Protein AF-A0A536YEW1-F1 (afdb_monomer_lite)

Sequence (164 aa):
MDESDVEWYAAMLDYLGREKGPAFMRSLARQKPQFRRGHSLLAKLLIAGEFPLALVHAAEMEEARRAGAPVDWVKTLDPVITSPSQVAVSAKAPHPNAGRLLVDLLLSAEGQALVRDRGRVPARSDVARGPASVPLKLHYVNPRLAREADRHEKEFREIFLRGH

Foldseek 3Di:
DELPCLLVLLLQCVVLDDPRSVVVLLVVLVVQDDYDHDLVVVLVCCLVVVDVDDDHDQQSQVVCVVVVGPDHDDQPDVADEDEDDDADADPPDPCRVVSVVVVCCCLDLNVQVVCQVSVHAGPDPVRDRDDDDDDHRYRYRDPVCVVCSVVSSVVSCVSRVPDD

Secondary structure (DSSP, 8-state):
--TTTHHHHHHHHHHHHHHHHHHHHHHHHTT-PPP-S-HHHHHHHHHTTS-S-----HHHHHHHHHTT-S----S--SSEEE--------TT-SSHHHHHHHHHHHHSHHHHHHHHHTTPPPS-SSS--SS------EEEPPGGGGGGHHHHHHHHHHHHTS--

pLDDT: mean 90.93, std 8.13, range [43.69, 98.19]

Structure (mmCIF, N/CA/C/O backbone):
data_AF-A0A536YEW1-F1
#
_entry.id   AF-A0A536YEW1-F1
#
loop_
_atom_site.group_PDB
_atom_site.id
_atom_site.type_symbol
_atom_site.label_atom_id
_atom_site.label_alt_id
_atom_site.label_comp_id
_atom_site.label_asym_id
_atom_site.label_entity_id
_atom_site.label_seq_id
_atom_site.pdbx_PDB_ins_code
_atom_site.Cartn_x
_atom_site.Cartn_y
_atom_site.Cartn_z
_atom_site.occupancy
_atom_site.B_iso_or_equiv
_atom_site.auth_seq_id
_atom_site.auth_comp_id
_atom_site.auth_asym_id
_atom_site.auth_atom_id
_atom_site.pdbx_PDB_model_num
ATOM 1 N N . MET A 1 1 ? -0.710 -3.692 14.151 1.00 89.69 1 MET A N 1
ATOM 2 C CA . MET A 1 1 ? -0.257 -2.719 13.137 1.00 89.69 1 MET A CA 1
ATOM 3 C C . MET A 1 1 ? 1.245 -2.835 13.001 1.00 89.69 1 MET A C 1
ATOM 5 O O . MET A 1 1 ? 1.890 -3.337 13.920 1.00 89.69 1 MET A O 1
ATOM 9 N N . ASP A 1 2 ? 1.776 -2.423 11.863 1.00 90.94 2 ASP A N 1
ATOM 10 C CA . ASP A 1 2 ? 3.208 -2.335 11.615 1.00 90.94 2 ASP A CA 1
ATOM 11 C C . ASP A 1 2 ? 3.708 -0.918 11.931 1.00 90.94 2 ASP A C 1
ATOM 13 O O . ASP A 1 2 ? 2.998 0.068 11.737 1.00 90.94 2 ASP A O 1
ATOM 17 N N . GLU A 1 3 ? 4.936 -0.793 12.427 1.00 87.44 3 GLU A N 1
ATOM 18 C CA . GLU A 1 3 ? 5.570 0.513 12.665 1.00 87.44 3 GLU A CA 1
ATOM 19 C C . GLU A 1 3 ? 5.837 1.278 11.354 1.00 87.44 3 GLU A C 1
ATOM 21 O O . GLU A 1 3 ? 6.012 2.494 11.370 1.00 87.44 3 GLU A O 1
ATOM 26 N N . SER A 1 4 ? 5.844 0.573 10.220 1.00 87.06 4 SER A N 1
ATOM 27 C CA . SER A 1 4 ? 6.040 1.112 8.872 1.00 87.06 4 SER A CA 1
ATOM 28 C C . SER A 1 4 ? 4.745 1.480 8.133 1.00 87.06 4 SER A C 1
ATOM 30 O O . SER A 1 4 ? 4.810 1.909 6.982 1.00 87.06 4 SER A O 1
ATOM 32 N N . ASP A 1 5 ? 3.574 1.419 8.785 1.00 92.38 5 ASP A N 1
ATOM 33 C CA . ASP A 1 5 ? 2.257 1.771 8.208 1.00 92.38 5 ASP A CA 1
ATOM 34 C C . ASP A 1 5 ? 2.070 3.286 7.909 1.00 92.38 5 ASP A C 1
ATOM 36 O O . ASP A 1 5 ? 0.951 3.784 7.759 1.00 92.38 5 ASP A O 1
ATOM 40 N N . VAL A 1 6 ? 3.166 4.041 7.778 1.00 93.56 6 VAL A N 1
ATOM 41 C CA . VAL A 1 6 ? 3.190 5.490 7.516 1.00 93.56 6 VAL A CA 1
ATOM 42 C C . VAL A 1 6 ? 2.565 5.839 6.161 1.00 93.56 6 VAL A C 1
ATOM 44 O O . VAL A 1 6 ? 1.856 6.839 6.060 1.00 93.56 6 VAL A O 1
ATOM 47 N N . GLU A 1 7 ? 2.769 5.015 5.125 1.00 92.44 7 GLU A N 1
ATOM 48 C CA . GLU A 1 7 ? 2.144 5.227 3.807 1.00 92.44 7 GLU A CA 1
ATOM 49 C C . GLU A 1 7 ? 0.613 5.144 3.904 1.00 92.44 7 GLU A C 1
ATOM 51 O O . GLU A 1 7 ? -0.093 6.022 3.402 1.00 92.44 7 GLU A O 1
ATOM 56 N N . TRP A 1 8 ? 0.097 4.127 4.604 1.00 94.19 8 TRP A N 1
ATOM 57 C CA . TRP A 1 8 ? -1.337 3.970 4.843 1.00 94.19 8 TRP A CA 1
ATOM 58 C C . TRP A 1 8 ? -1.896 5.140 5.658 1.00 94.19 8 TRP A C 1
ATOM 60 O O . TRP A 1 8 ? -2.931 5.703 5.297 1.00 94.19 8 TRP A O 1
ATOM 70 N N . TYR A 1 9 ? -1.184 5.554 6.711 1.00 95.25 9 TYR A N 1
ATOM 71 C CA . TYR A 1 9 ? -1.542 6.720 7.518 1.00 95.25 9 TYR A CA 1
ATOM 72 C C . TYR A 1 9 ? -1.660 7.988 6.661 1.00 95.25 9 TYR A C 1
ATOM 74 O O . TYR A 1 9 ? -2.701 8.648 6.677 1.00 95.25 9 TYR A O 1
ATOM 82 N N . ALA A 1 10 ? -0.631 8.302 5.870 1.00 96.00 10 ALA A N 1
ATOM 83 C CA . ALA A 1 10 ? -0.608 9.488 5.019 1.00 96.00 10 ALA A CA 1
ATOM 84 C C . ALA A 1 10 ? -1.715 9.451 3.953 1.00 96.00 10 ALA A C 1
ATOM 86 O O . ALA A 1 10 ? -2.403 10.448 3.741 1.00 96.00 10 ALA A O 1
ATOM 87 N N . ALA A 1 11 ? -1.940 8.295 3.322 1.00 96.31 11 ALA A N 1
ATOM 88 C CA . ALA A 1 11 ? -2.973 8.134 2.303 1.00 96.31 11 ALA A CA 1
ATOM 89 C C . ALA A 1 11 ? -4.394 8.267 2.873 1.00 96.31 11 ALA A C 1
ATOM 91 O O . ALA A 1 11 ? -5.270 8.847 2.233 1.00 96.31 11 ALA A O 1
ATOM 92 N N . MET A 1 12 ? -4.628 7.787 4.095 1.00 96.06 12 MET A N 1
ATOM 93 C CA . MET A 1 12 ? -5.901 7.987 4.788 1.00 96.06 12 MET A CA 1
ATOM 94 C C . MET A 1 12 ? -6.131 9.454 5.169 1.00 96.06 12 MET A C 1
ATOM 96 O O . MET A 1 12 ? -7.265 9.923 5.092 1.00 96.06 12 MET A O 1
ATOM 100 N N . LEU A 1 13 ? -5.086 10.197 5.557 1.00 96.12 13 LEU A N 1
ATOM 101 C CA . LEU A 1 13 ? -5.193 11.643 5.790 1.00 96.12 13 LEU A CA 1
ATOM 102 C C . LEU A 1 13 ? -5.509 12.413 4.504 1.00 96.12 13 LEU A C 1
ATOM 104 O O . LEU A 1 13 ? -6.355 13.304 4.526 1.00 96.12 13 LEU A O 1
ATOM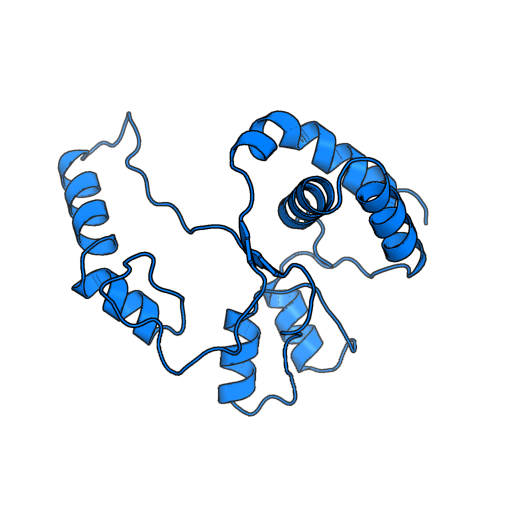 108 N N . ASP A 1 14 ? -4.847 12.059 3.403 1.00 96.25 14 ASP A N 1
ATOM 109 C CA . ASP A 1 14 ? -5.101 12.621 2.073 1.00 96.25 14 ASP A CA 1
ATOM 110 C C . ASP A 1 14 ? -6.558 12.386 1.644 1.00 96.25 14 ASP A C 1
ATOM 112 O O . ASP A 1 14 ? -7.245 13.324 1.245 1.00 96.25 14 ASP A O 1
ATOM 116 N N . TYR A 1 15 ? -7.070 11.165 1.834 1.00 96.62 15 TYR A N 1
ATOM 117 C CA . TYR A 1 15 ? -8.448 10.815 1.493 1.00 96.62 15 TYR A CA 1
ATOM 118 C C . TYR A 1 15 ? -9.503 11.483 2.388 1.00 96.62 15 TYR A C 1
ATOM 120 O O . TYR A 1 15 ? -10.484 12.044 1.899 1.00 96.62 15 TYR A O 1
ATOM 128 N N . LEU A 1 16 ? -9.336 11.407 3.712 1.00 96.06 16 LEU A N 1
ATOM 129 C CA . LEU A 1 16 ? -10.317 11.924 4.674 1.00 96.06 16 LEU A CA 1
ATOM 130 C C . LEU A 1 16 ? -10.255 13.452 4.818 1.00 96.06 16 LEU A C 1
ATOM 132 O O . LEU A 1 16 ? -11.192 14.067 5.334 1.00 96.06 16 LEU A O 1
ATOM 136 N N . GLY A 1 17 ? -9.158 14.067 4.382 1.00 94.88 17 GLY A N 1
ATOM 137 C CA . GLY A 1 17 ? -8.921 15.496 4.484 1.00 94.88 17 GLY A CA 1
ATOM 138 C C . GLY A 1 17 ? -8.543 15.962 5.893 1.00 94.88 17 GLY A C 1
ATOM 139 O O . GLY A 1 17 ? -8.481 15.202 6.864 1.00 94.88 17 GLY A O 1
ATOM 140 N N . ARG A 1 18 ? -8.291 17.272 5.999 1.00 89.12 18 ARG A N 1
ATOM 141 C CA . ARG A 1 18 ? -7.646 17.912 7.161 1.00 89.12 18 ARG A CA 1
ATOM 142 C C . ARG A 1 18 ? -8.425 17.815 8.472 1.00 89.12 18 ARG A C 1
ATOM 144 O O . ARG A 1 18 ? -7.810 17.850 9.531 1.00 89.12 18 ARG A O 1
ATOM 151 N N . GLU A 1 19 ? -9.748 17.700 8.414 1.00 89.25 19 GLU A N 1
ATOM 152 C CA . GLU A 1 19 ? -10.584 17.626 9.618 1.00 89.25 19 GLU A CA 1
ATOM 153 C C . GLU A 1 19 ? -10.832 16.178 10.053 1.00 89.25 19 GLU A C 1
ATOM 155 O O . GLU A 1 19 ? -10.528 15.801 11.187 1.00 89.25 19 GLU A O 1
ATOM 160 N N . LYS A 1 20 ? -11.348 15.336 9.145 1.00 95.62 20 LYS A N 1
ATOM 161 C CA . LYS A 1 20 ? -11.745 13.958 9.476 1.00 95.62 20 LYS A CA 1
ATOM 162 C C . LYS A 1 20 ? -10.548 13.025 9.644 1.00 95.62 20 LYS A C 1
ATOM 164 O O . LYS A 1 20 ? -10.601 12.147 10.501 1.00 95.62 20 LYS A O 1
ATOM 169 N N . GLY A 1 21 ? -9.469 13.222 8.882 1.00 95.62 21 GLY A N 1
ATOM 170 C CA . GLY A 1 21 ? -8.282 12.364 8.921 1.00 95.62 21 GLY A CA 1
ATOM 171 C C . GLY A 1 21 ? -7.628 12.307 10.306 1.00 95.62 21 GLY A C 1
ATOM 172 O O . GLY A 1 21 ? -7.573 11.232 10.908 1.00 95.62 21 GLY A O 1
ATOM 173 N N . PRO A 1 22 ? -7.192 13.445 10.879 1.00 95.25 22 PRO A N 1
ATOM 174 C CA . PRO A 1 22 ? -6.576 13.453 12.205 1.00 95.25 22 PRO A CA 1
ATOM 175 C C . PRO A 1 22 ? -7.520 12.966 13.313 1.00 95.25 22 PRO A C 1
ATOM 177 O O . PRO A 1 22 ? -7.088 12.280 14.240 1.00 95.25 22 PRO A O 1
ATOM 180 N N . ALA A 1 23 ? -8.816 13.287 13.229 1.00 95.88 23 ALA A N 1
ATOM 181 C CA . ALA A 1 23 ? -9.814 12.812 14.187 1.00 95.88 23 ALA A CA 1
ATOM 182 C C . ALA A 1 23 ? -9.976 11.282 14.141 1.00 95.88 23 ALA A C 1
ATOM 184 O O . ALA A 1 23 ? -10.025 10.634 15.193 1.00 95.88 23 ALA A O 1
ATOM 185 N N . PHE A 1 24 ? -10.000 10.701 12.938 1.00 95.94 24 PHE A N 1
ATOM 186 C CA . PHE A 1 24 ? -10.015 9.256 12.730 1.00 95.94 24 PHE A CA 1
ATOM 187 C C . PHE A 1 24 ? -8.765 8.596 13.322 1.00 95.94 24 PHE A C 1
ATOM 189 O O . PHE A 1 24 ? -8.893 7.693 14.146 1.00 95.94 24 PHE A O 1
ATOM 196 N N . MET A 1 25 ? -7.568 9.102 13.006 1.00 96.00 25 MET A N 1
ATOM 197 C CA . MET A 1 25 ? -6.305 8.517 13.479 1.00 96.00 25 MET A CA 1
ATOM 198 C C . MET A 1 25 ? -6.167 8.554 14.999 1.00 96.00 25 MET A C 1
ATOM 200 O O . MET A 1 25 ? -5.822 7.545 15.610 1.00 96.00 25 MET A O 1
ATOM 204 N N . ARG A 1 26 ? -6.533 9.670 15.643 1.00 95.38 26 ARG A N 1
ATOM 205 C CA . ARG A 1 26 ? -6.571 9.740 17.114 1.00 95.38 26 ARG A CA 1
ATOM 206 C C . ARG A 1 26 ? -7.579 8.759 17.709 1.00 95.38 26 ARG A C 1
ATOM 208 O O . ARG A 1 26 ? -7.346 8.224 18.788 1.00 95.38 26 ARG A O 1
ATOM 215 N N . SER A 1 27 ? -8.710 8.539 17.041 1.00 95.94 27 SER A N 1
ATOM 216 C CA . SER A 1 27 ? -9.724 7.579 17.494 1.00 95.94 27 SER A CA 1
ATOM 217 C C . SER A 1 27 ? -9.256 6.137 17.344 1.00 95.94 27 SER A C 1
ATOM 219 O O . SER A 1 27 ? -9.494 5.333 18.241 1.00 95.94 27 SER A O 1
ATOM 221 N N . LEU A 1 28 ? -8.528 5.830 16.271 1.00 95.06 28 LEU A N 1
ATOM 222 C CA . LEU A 1 28 ? -7.874 4.541 16.084 1.00 95.06 28 LEU A CA 1
ATOM 223 C C . LEU A 1 28 ? -6.782 4.308 17.137 1.00 95.06 28 LEU A C 1
ATOM 225 O O . LEU A 1 28 ? -6.762 3.256 17.765 1.00 95.06 28 LEU A O 1
ATOM 229 N N . ALA A 1 29 ? -5.937 5.305 17.407 1.00 95.25 29 ALA A N 1
ATOM 230 C CA . ALA A 1 29 ? -4.886 5.210 18.420 1.00 95.25 29 ALA A CA 1
ATOM 231 C C . ALA A 1 29 ? -5.434 4.948 19.834 1.00 95.25 29 ALA A C 1
ATOM 233 O O . ALA A 1 29 ? -4.850 4.173 20.588 1.00 95.25 29 ALA A O 1
ATOM 234 N N . ARG A 1 30 ? -6.604 5.506 20.186 1.00 96.25 30 ARG A N 1
ATOM 235 C CA . ARG A 1 30 ? -7.274 5.222 21.473 1.00 96.25 30 ARG A CA 1
ATOM 236 C C . ARG A 1 30 ? -7.684 3.757 21.650 1.00 96.25 30 ARG A C 1
ATOM 238 O O . ARG A 1 30 ? -7.883 3.341 22.788 1.00 96.25 30 ARG A O 1
ATOM 245 N N . GLN A 1 31 ? -7.771 2.975 20.572 1.00 94.25 31 GLN A N 1
ATOM 246 C CA . GLN A 1 31 ? -7.986 1.524 20.647 1.00 94.25 31 GLN A CA 1
ATOM 247 C C . GLN A 1 31 ? -6.717 0.753 21.057 1.00 94.25 31 GLN A C 1
ATOM 249 O O . GLN A 1 31 ? -6.777 -0.464 21.195 1.00 94.25 31 GLN A O 1
ATOM 254 N N . LYS A 1 32 ? -5.585 1.447 21.270 1.00 92.50 32 LYS A N 1
ATOM 255 C CA . LYS A 1 32 ? -4.288 0.888 21.687 1.00 92.50 32 LYS A CA 1
ATOM 256 C C . LYS A 1 32 ? -3.841 -0.290 20.805 1.00 92.50 32 LYS A C 1
ATOM 258 O O . LYS A 1 32 ? -3.631 -1.393 21.316 1.00 92.50 32 LYS A O 1
ATOM 263 N N . PRO A 1 33 ? -3.725 -0.092 19.476 1.00 92.62 33 PRO A N 1
ATOM 264 C CA . PRO A 1 33 ? -3.287 -1.157 18.585 1.00 92.62 33 PRO A CA 1
ATOM 265 C C . PRO A 1 33 ? -1.897 -1.655 18.991 1.00 92.62 33 PRO A C 1
ATOM 267 O O . PRO A 1 33 ? -0.999 -0.868 19.283 1.00 92.62 33 PRO A O 1
ATOM 270 N N . GLN A 1 34 ? -1.706 -2.972 18.980 1.00 91.81 34 GLN A N 1
ATOM 271 C CA . GLN A 1 34 ? -0.384 -3.556 19.182 1.00 91.81 34 GLN A CA 1
ATOM 272 C C . GLN A 1 34 ? 0.476 -3.367 17.934 1.00 91.81 34 GLN A C 1
ATOM 274 O O . GLN A 1 34 ? 0.001 -3.558 16.808 1.00 91.81 34 GLN A O 1
ATOM 279 N N . PHE A 1 35 ? 1.753 -3.057 18.146 1.00 92.06 35 PHE A N 1
ATOM 280 C CA . PHE A 1 35 ? 2.738 -2.917 17.083 1.00 92.06 35 PHE A CA 1
ATOM 281 C C . PHE A 1 35 ? 3.638 -4.148 17.002 1.00 92.06 35 PHE A C 1
ATOM 283 O O . PHE A 1 35 ? 4.151 -4.636 18.010 1.00 92.06 35 PHE A O 1
ATOM 290 N N . ARG A 1 36 ? 3.804 -4.680 15.789 1.00 89.44 36 ARG A N 1
ATOM 291 C CA . ARG A 1 36 ? 4.756 -5.750 15.465 1.00 89.44 36 ARG A CA 1
ATOM 292 C C . ARG A 1 36 ? 5.419 -5.400 14.143 1.00 89.44 36 ARG A C 1
ATOM 294 O O . ARG A 1 36 ? 4.747 -4.948 13.225 1.00 89.44 36 ARG A O 1
ATOM 301 N N . ARG A 1 37 ? 6.721 -5.645 14.039 1.00 88.81 37 ARG A N 1
ATOM 302 C CA . ARG A 1 37 ? 7.486 -5.350 12.829 1.00 88.81 37 ARG A CA 1
ATOM 303 C C . ARG A 1 37 ? 7.358 -6.482 11.804 1.00 88.81 37 ARG A C 1
ATOM 305 O O . ARG A 1 37 ? 7.734 -7.617 12.087 1.00 88.81 37 ARG A O 1
ATOM 312 N N . GLY A 1 38 ? 6.885 -6.141 10.613 1.00 89.75 38 GLY A N 1
ATOM 313 C CA . GLY A 1 38 ? 6.684 -6.993 9.444 1.00 89.75 38 GLY A CA 1
ATOM 314 C C . GLY A 1 38 ? 5.218 -7.392 9.221 1.00 89.75 38 GLY A C 1
ATOM 315 O O . GLY A 1 38 ? 4.674 -8.199 9.980 1.00 89.75 38 GLY A O 1
ATOM 316 N N . HIS A 1 39 ? 4.617 -6.958 8.102 1.00 89.56 39 HIS A N 1
ATOM 317 C CA . HIS A 1 39 ? 3.264 -7.375 7.691 1.00 89.56 39 HIS A CA 1
ATOM 318 C C . HIS A 1 39 ? 3.110 -8.890 7.551 1.00 89.56 39 HIS A C 1
ATOM 320 O O . HIS A 1 39 ? 2.098 -9.426 7.988 1.00 89.56 39 HIS A O 1
ATOM 326 N N . SER A 1 40 ? 4.117 -9.600 7.031 1.00 90.69 40 SER A N 1
ATOM 327 C CA . SER A 1 40 ? 4.057 -11.067 6.917 1.00 90.69 40 SER A CA 1
ATOM 328 C C . SER A 1 40 ? 4.093 -11.776 8.274 1.00 90.69 40 SER A C 1
ATOM 330 O O . SER A 1 40 ? 3.522 -12.852 8.433 1.00 90.69 40 SER A O 1
ATOM 332 N N . LEU A 1 41 ? 4.758 -11.196 9.281 1.00 92.69 41 LEU A N 1
ATOM 333 C CA . LEU A 1 41 ? 4.690 -11.728 10.644 1.00 92.69 41 LEU A CA 1
ATOM 334 C C . LEU A 1 41 ? 3.293 -11.489 11.229 1.00 92.69 41 LEU A C 1
ATOM 336 O O . LEU A 1 41 ? 2.692 -12.418 11.762 1.00 92.69 41 LEU A O 1
ATOM 340 N N . LEU A 1 42 ? 2.757 -10.273 11.082 1.00 94.44 42 LEU A N 1
ATOM 341 C CA . LEU A 1 42 ? 1.394 -9.941 11.507 1.00 94.44 42 LEU A CA 1
ATOM 342 C C . LEU A 1 42 ? 0.343 -10.848 10.855 1.00 94.44 42 LEU A C 1
ATOM 344 O O . LEU A 1 42 ? -0.548 -11.326 11.548 1.00 94.44 42 LEU A O 1
ATOM 348 N N . ALA A 1 43 ? 0.466 -11.126 9.556 1.00 94.12 43 ALA A N 1
ATOM 349 C CA . ALA A 1 43 ? -0.424 -12.019 8.822 1.00 94.12 43 ALA A CA 1
ATOM 350 C C . ALA A 1 43 ? -0.406 -13.445 9.390 1.00 94.12 43 ALA A C 1
ATOM 352 O O . ALA A 1 43 ? -1.461 -14.023 9.637 1.00 94.12 43 ALA A O 1
ATOM 353 N N . LYS A 1 44 ? 0.780 -14.001 9.666 1.00 94.00 44 LYS A N 1
ATOM 354 C CA . LYS A 1 44 ? 0.909 -15.337 10.272 1.00 94.00 44 LYS A CA 1
ATOM 355 C C . LYS A 1 44 ? 0.292 -15.406 11.667 1.00 94.00 44 LYS A C 1
ATOM 357 O O . LYS A 1 44 ? -0.396 -16.374 11.970 1.00 94.00 44 LYS A O 1
ATOM 362 N N . LEU A 1 45 ? 0.511 -14.384 12.495 1.00 94.62 45 LEU A N 1
ATOM 363 C CA . LEU A 1 45 ? -0.073 -14.309 13.838 1.00 94.62 45 LEU A CA 1
ATOM 364 C C . LEU A 1 45 ? -1.605 -14.155 13.780 1.00 94.62 45 LEU A C 1
ATOM 366 O O . LEU A 1 45 ? -2.306 -14.817 14.540 1.00 94.62 45 LEU A O 1
ATOM 370 N N . LEU A 1 46 ? -2.132 -13.366 12.834 1.00 95.31 46 LEU A N 1
ATOM 371 C CA . LEU A 1 46 ? -3.574 -13.267 12.565 1.00 95.31 46 LEU A CA 1
ATOM 372 C C . LEU A 1 46 ? -4.168 -14.632 12.200 1.00 95.31 46 LEU A C 1
ATOM 374 O O . LEU A 1 46 ? -5.168 -15.045 12.777 1.00 95.31 46 LEU A O 1
ATOM 378 N N . ILE A 1 47 ? -3.531 -15.345 11.267 1.00 95.25 47 ILE A N 1
ATOM 379 C CA . ILE A 1 47 ? -3.956 -16.682 10.826 1.00 95.25 47 ILE A CA 1
ATOM 380 C C . ILE A 1 47 ? -3.924 -17.686 11.985 1.00 95.25 47 ILE A C 1
ATOM 382 O O . ILE A 1 47 ? -4.803 -18.539 12.079 1.00 95.25 47 ILE A O 1
ATOM 386 N N . ALA A 1 48 ? -2.940 -17.569 12.879 1.00 94.94 48 ALA A N 1
ATOM 387 C CA . ALA A 1 48 ? -2.834 -18.387 14.085 1.00 94.94 48 ALA A CA 1
ATOM 388 C C . ALA A 1 48 ? -3.859 -18.017 15.179 1.00 94.94 48 ALA A C 1
ATOM 390 O O . ALA A 1 48 ? -3.961 -18.730 16.174 1.00 94.94 48 ALA A O 1
ATOM 391 N N . GLY A 1 49 ? -4.626 -16.934 15.004 1.00 94.50 49 GLY A N 1
ATOM 392 C CA . GLY A 1 49 ? -5.657 -16.499 15.947 1.00 94.50 49 GLY A CA 1
ATOM 393 C C . GLY A 1 49 ? -5.147 -15.655 17.117 1.00 94.50 49 GLY A C 1
ATOM 394 O O . GLY A 1 49 ? -5.887 -15.442 18.072 1.00 94.50 49 GLY A O 1
ATOM 395 N N . GLU A 1 50 ? -3.916 -15.141 17.052 1.00 94.56 50 GLU A N 1
ATOM 396 C CA . GLU A 1 50 ? -3.310 -14.328 18.124 1.00 94.56 50 GLU A CA 1
ATOM 397 C C . GLU A 1 50 ? -4.051 -13.005 18.366 1.00 94.56 50 GLU A C 1
ATOM 399 O O . GLU A 1 50 ? -4.031 -12.444 19.461 1.00 94.56 50 GLU A O 1
ATOM 404 N N . PHE A 1 51 ? -4.710 -12.479 17.335 1.00 92.88 51 PHE A N 1
ATOM 405 C CA . PHE A 1 51 ? -5.557 -11.297 17.428 1.00 92.88 51 PHE A CA 1
ATOM 406 C C . PHE A 1 51 ? -6.649 -11.334 16.356 1.00 92.88 51 PHE A C 1
ATOM 408 O O . PHE A 1 51 ? -6.447 -11.920 15.297 1.00 92.88 51 PHE A O 1
ATOM 415 N N . PRO A 1 52 ? -7.801 -10.684 16.591 1.00 92.94 52 PRO A N 1
ATOM 416 C CA . PRO A 1 52 ? -8.953 -10.774 15.693 1.00 92.94 52 PRO A CA 1
ATOM 417 C C . PRO A 1 52 ? -8.856 -9.875 14.451 1.00 92.94 52 PRO A C 1
ATOM 419 O O . PRO A 1 52 ? -9.637 -10.042 13.518 1.00 92.94 52 PRO A O 1
ATOM 422 N N . LEU A 1 53 ? -7.953 -8.885 14.436 1.00 93.75 53 LEU A N 1
ATOM 423 C CA . LEU A 1 53 ? -7.837 -7.916 13.345 1.00 93.75 53 LEU A CA 1
ATOM 424 C C . LEU A 1 53 ? -6.405 -7.389 13.214 1.00 93.75 53 LEU A C 1
ATOM 426 O O . LEU A 1 53 ? -5.774 -7.030 14.208 1.00 93.75 53 LEU A O 1
ATOM 430 N N . ALA A 1 54 ? -5.923 -7.261 11.976 1.00 93.94 54 ALA A N 1
ATOM 431 C CA . ALA A 1 54 ? -4.688 -6.551 11.668 1.00 93.94 54 ALA A CA 1
ATOM 432 C C . ALA A 1 54 ? -4.746 -5.830 10.321 1.00 93.94 54 ALA A C 1
ATOM 434 O O . ALA A 1 54 ? -5.461 -6.230 9.404 1.00 93.94 54 ALA A O 1
ATOM 435 N N . LEU A 1 55 ? -3.945 -4.771 10.217 1.00 93.19 55 LEU A N 1
ATOM 436 C CA . LEU A 1 55 ? -3.637 -4.116 8.955 1.00 93.19 55 LEU A CA 1
ATOM 437 C C . LEU A 1 55 ? -2.524 -4.918 8.264 1.00 93.19 55 LEU A C 1
ATOM 439 O O . LEU A 1 55 ? -1.403 -4.971 8.765 1.00 93.19 55 LEU A O 1
ATOM 443 N N . VAL A 1 56 ? -2.867 -5.599 7.170 1.00 92.31 56 VAL A N 1
ATOM 444 C CA . VAL A 1 56 ? -1.983 -6.479 6.382 1.00 92.31 56 VAL A CA 1
ATOM 445 C C . VAL A 1 56 ? -2.347 -6.401 4.895 1.00 92.31 56 VAL A C 1
ATOM 447 O O . VAL A 1 56 ? -3.349 -5.791 4.516 1.00 92.31 56 VAL A O 1
ATOM 450 N N . HIS A 1 57 ? -1.554 -7.029 4.027 1.00 88.12 57 HIS A N 1
ATOM 451 C CA . HIS A 1 57 ? -1.834 -7.056 2.594 1.00 88.12 57 HIS A CA 1
ATOM 452 C C . HIS A 1 57 ? -2.950 -8.047 2.234 1.00 88.12 57 HIS A C 1
ATOM 454 O O . HIS A 1 57 ? -2.879 -9.232 2.554 1.00 88.12 57 HIS A O 1
ATOM 460 N N . ALA A 1 58 ? -3.937 -7.585 1.461 1.00 87.50 58 ALA A N 1
ATOM 461 C CA . ALA A 1 58 ? -5.075 -8.406 1.035 1.00 87.50 58 ALA A CA 1
ATOM 462 C C . ALA A 1 58 ? -4.670 -9.663 0.241 1.00 87.50 58 ALA A C 1
ATOM 464 O O . ALA A 1 58 ? -5.311 -10.698 0.375 1.00 87.50 58 ALA A O 1
ATOM 465 N N . ALA A 1 59 ? -3.594 -9.601 -0.555 1.00 85.12 59 ALA A N 1
ATOM 466 C CA . ALA A 1 59 ? -3.125 -10.748 -1.339 1.00 85.12 59 ALA A CA 1
ATOM 467 C C . ALA A 1 59 ? -2.698 -11.936 -0.457 1.00 85.12 59 ALA A C 1
ATOM 469 O O . ALA A 1 59 ? -3.010 -13.075 -0.784 1.00 85.12 59 ALA A O 1
ATOM 470 N N . GLU A 1 60 ? -2.037 -11.666 0.673 1.00 87.56 60 GLU A N 1
ATOM 471 C CA . GLU A 1 60 ? -1.610 -12.704 1.621 1.00 87.56 60 GLU A CA 1
ATOM 472 C C . GLU A 1 60 ? -2.822 -13.333 2.326 1.00 87.56 60 GLU A C 1
ATOM 474 O O . GLU A 1 60 ? -2.868 -14.543 2.528 1.00 87.56 60 GLU A O 1
ATOM 479 N N . MET A 1 61 ? -3.856 -12.536 2.622 1.00 91.06 61 MET A N 1
ATOM 480 C CA . MET A 1 61 ? -5.116 -13.041 3.186 1.00 91.06 61 MET A CA 1
ATOM 481 C C . MET A 1 61 ? -5.923 -13.864 2.180 1.00 91.06 61 MET A C 1
ATOM 483 O O . MET A 1 61 ? -6.506 -14.883 2.541 1.00 91.06 61 MET A O 1
ATOM 487 N N . GLU A 1 62 ? -5.947 -13.456 0.911 1.00 87.44 62 GLU A N 1
ATOM 488 C CA . GLU A 1 62 ? -6.564 -14.234 -0.165 1.00 87.44 62 GLU A CA 1
ATOM 489 C C . GLU A 1 62 ? -5.866 -15.584 -0.366 1.00 87.44 62 GLU A C 1
ATOM 491 O O . GLU A 1 62 ? -6.540 -16.605 -0.506 1.00 87.44 62 GLU A O 1
ATOM 496 N N . GLU A 1 63 ? -4.532 -15.612 -0.343 1.00 87.62 63 GLU A N 1
ATOM 497 C CA . GLU A 1 63 ? -3.751 -16.850 -0.413 1.00 87.62 63 GLU A CA 1
ATOM 498 C C . GLU A 1 63 ? -4.028 -17.760 0.791 1.00 87.62 63 GLU A C 1
ATOM 500 O O . GLU A 1 63 ? -4.366 -18.931 0.609 1.00 87.62 63 GLU A O 1
ATOM 505 N N . ALA A 1 64 ? -3.986 -17.215 2.010 1.00 91.94 64 ALA A N 1
ATOM 506 C CA . ALA A 1 64 ? -4.285 -17.962 3.229 1.00 91.94 64 ALA A CA 1
ATOM 507 C C . ALA A 1 64 ? -5.706 -18.550 3.215 1.00 91.94 64 ALA A C 1
ATOM 509 O O . ALA A 1 64 ? -5.893 -19.730 3.515 1.00 91.94 64 ALA A O 1
ATOM 510 N N . ARG A 1 65 ? -6.708 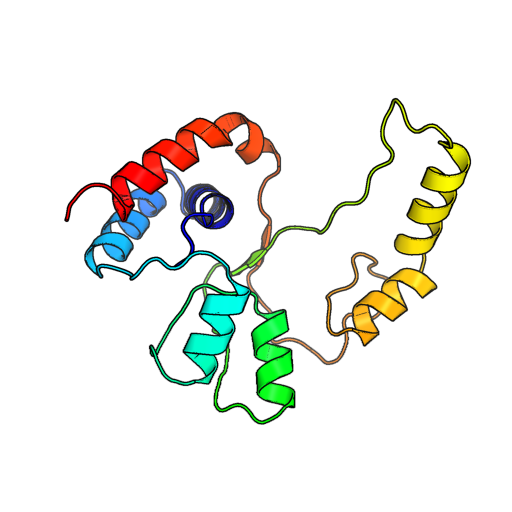-17.765 2.796 1.00 90.75 65 ARG A N 1
ATOM 511 C CA . ARG A 1 65 ? -8.094 -18.234 2.667 1.00 90.75 65 ARG A CA 1
ATOM 512 C C . ARG A 1 65 ? -8.223 -19.353 1.633 1.00 90.75 65 ARG A C 1
ATOM 514 O O . ARG A 1 65 ? -8.916 -20.334 1.885 1.00 90.75 65 ARG A O 1
ATOM 521 N N . ARG A 1 66 ? -7.544 -19.247 0.482 1.00 88.19 66 ARG A N 1
ATOM 522 C CA . ARG A 1 66 ? -7.504 -20.324 -0.531 1.00 88.19 66 ARG A CA 1
ATOM 523 C C . ARG A 1 66 ? -6.851 -21.598 0.005 1.00 88.19 66 ARG A C 1
ATOM 525 O O . ARG A 1 66 ? -7.257 -22.684 -0.392 1.00 88.19 66 ARG A O 1
ATOM 532 N N . ALA A 1 67 ? -5.887 -21.465 0.913 1.00 92.38 67 ALA A N 1
ATOM 533 C CA . ALA A 1 67 ? -5.270 -22.582 1.624 1.00 92.38 67 ALA A CA 1
ATOM 534 C C . ALA A 1 67 ? -6.133 -23.141 2.779 1.00 92.38 67 ALA A C 1
ATOM 536 O O . ALA A 1 67 ? -5.710 -24.075 3.454 1.00 92.38 67 ALA A O 1
ATOM 537 N N . GLY A 1 68 ? -7.337 -22.601 3.008 1.00 94.31 68 GLY A N 1
ATOM 538 C CA . GLY A 1 68 ? -8.277 -23.077 4.027 1.00 94.31 68 GLY A CA 1
ATOM 539 C C . GLY A 1 68 ? -8.105 -22.443 5.409 1.00 94.31 68 GLY A C 1
ATOM 540 O O . GLY A 1 68 ? -8.747 -22.890 6.358 1.00 94.31 68 GLY A O 1
ATOM 541 N N . ALA A 1 69 ? -7.270 -21.407 5.547 1.00 95.56 69 ALA A N 1
ATOM 542 C CA . ALA A 1 69 ? -7.159 -20.678 6.805 1.00 95.56 69 ALA A CA 1
ATOM 543 C C . ALA A 1 69 ? -8.480 -19.948 7.138 1.00 95.56 69 ALA A C 1
ATOM 545 O O . ALA A 1 69 ? -9.113 -19.395 6.232 1.00 95.56 69 ALA A O 1
ATOM 546 N N . PRO A 1 70 ? -8.886 -19.886 8.421 1.00 94.62 70 PRO A N 1
ATOM 547 C CA . PRO A 1 70 ? -10.141 -19.270 8.857 1.00 94.62 70 PRO A CA 1
ATOM 548 C C . PRO A 1 70 ? -10.030 -17.736 8.933 1.00 94.62 70 PRO A C 1
ATOM 550 O O . PRO A 1 70 ? -10.317 -17.125 9.959 1.00 94.62 70 PRO A O 1
ATOM 553 N N . VAL A 1 71 ? -9.583 -17.106 7.847 1.00 94.38 71 VAL A N 1
ATOM 554 C CA . VAL A 1 71 ? -9.382 -15.657 7.739 1.00 94.38 71 VAL A CA 1
ATOM 555 C C . VAL A 1 71 ? -10.126 -15.086 6.534 1.00 94.38 71 VAL A C 1
ATOM 557 O O . VAL A 1 71 ? -10.341 -15.759 5.524 1.00 94.38 71 VAL A O 1
ATOM 560 N N . ASP A 1 72 ? -10.489 -13.810 6.626 1.00 90.94 72 ASP A N 1
ATOM 561 C CA . ASP A 1 72 ? -10.963 -13.011 5.498 1.00 90.94 72 ASP A CA 1
ATOM 562 C C . ASP A 1 72 ? -10.431 -11.578 5.629 1.00 90.94 72 ASP A C 1
ATOM 564 O O . ASP A 1 72 ? -9.840 -11.210 6.646 1.00 90.94 72 ASP A O 1
ATOM 568 N N . TRP A 1 73 ? -10.636 -10.756 4.605 1.00 88.25 73 TRP A N 1
ATOM 569 C CA . TRP A 1 73 ? -10.262 -9.345 4.630 1.00 88.25 73 TRP A CA 1
ATOM 570 C C . TRP A 1 73 ? -11.456 -8.436 4.335 1.00 88.25 73 TRP A C 1
ATOM 572 O O . TRP A 1 73 ? -12.398 -8.790 3.622 1.00 88.25 73 TRP A O 1
ATOM 582 N N . VAL A 1 74 ? -11.414 -7.230 4.903 1.00 89.00 74 VAL A N 1
ATOM 583 C CA . VAL A 1 74 ? -12.517 -6.264 4.853 1.00 89.00 74 VAL A CA 1
ATOM 584 C C . VAL A 1 74 ? -12.574 -5.583 3.482 1.00 89.00 74 VAL A C 1
ATOM 586 O O . VAL A 1 74 ? -11.784 -4.693 3.181 1.00 89.00 74 VAL A O 1
ATOM 589 N N . LYS A 1 75 ? -13.548 -5.983 2.658 1.00 85.62 75 LYS A N 1
ATOM 590 C CA . LYS A 1 75 ? -13.786 -5.449 1.298 1.00 85.62 75 LYS A CA 1
ATOM 591 C C . LYS A 1 75 ? -14.672 -4.200 1.266 1.00 85.62 75 LYS A C 1
ATOM 593 O O . LYS A 1 75 ? -14.797 -3.560 0.229 1.00 85.62 75 LYS A O 1
ATOM 598 N N . THR A 1 76 ? -15.310 -3.879 2.388 1.00 86.62 76 THR A N 1
ATOM 599 C CA . THR A 1 76 ? -16.297 -2.796 2.525 1.00 86.62 76 THR A CA 1
ATOM 600 C C . THR A 1 76 ? -15.713 -1.507 3.096 1.00 86.62 76 THR A C 1
ATOM 602 O O . THR A 1 76 ? -16.448 -0.541 3.285 1.00 86.62 76 THR A O 1
ATOM 605 N N . LEU A 1 77 ? -14.410 -1.480 3.396 1.00 85.00 77 LEU A N 1
ATOM 606 C CA . LEU A 1 77 ? -13.759 -0.289 3.927 1.00 85.00 77 LEU A CA 1
ATOM 607 C C . LEU A 1 77 ? -13.760 0.827 2.873 1.00 85.00 77 LEU A C 1
ATOM 609 O O . LEU A 1 77 ? -13.384 0.612 1.722 1.00 85.00 77 LEU A O 1
ATOM 613 N N . ASP A 1 78 ? -14.167 2.023 3.288 1.00 87.69 78 ASP A N 1
ATOM 614 C CA . ASP A 1 78 ? -14.197 3.221 2.457 1.00 87.69 78 ASP A CA 1
ATOM 615 C C . ASP A 1 78 ? -13.165 4.239 2.988 1.00 87.69 78 ASP A C 1
ATOM 617 O O . ASP A 1 78 ? -13.465 4.947 3.957 1.00 87.69 78 ASP A O 1
ATOM 621 N N . PRO A 1 79 ? -11.947 4.303 2.416 1.00 92.62 79 PRO A N 1
ATOM 622 C CA . PRO A 1 79 ? -11.459 3.600 1.228 1.00 92.62 79 PRO A CA 1
ATOM 623 C C . PRO A 1 79 ? -10.607 2.364 1.573 1.00 92.62 79 PRO A C 1
ATOM 625 O O . PRO A 1 79 ? -10.088 2.215 2.681 1.00 92.62 79 PRO A O 1
ATOM 628 N N . VAL A 1 80 ? -10.349 1.528 0.568 1.00 91.94 80 VAL A N 1
ATOM 629 C CA . VAL A 1 80 ? -9.216 0.596 0.573 1.00 91.94 80 VAL A CA 1
ATOM 630 C C . VAL A 1 80 ? -8.006 1.316 -0.023 1.00 91.94 80 VAL A C 1
ATOM 632 O O . VAL A 1 80 ? -7.995 1.649 -1.210 1.00 91.94 80 VAL A O 1
ATOM 635 N N . ILE A 1 81 ? -6.983 1.562 0.799 1.00 93.19 81 ILE A N 1
ATOM 636 C CA . ILE A 1 81 ? -5.724 2.160 0.339 1.00 93.19 81 ILE A CA 1
ATOM 637 C C . ILE A 1 81 ? -4.954 1.152 -0.514 1.00 93.19 81 ILE A C 1
ATOM 639 O O . ILE A 1 81 ? -4.789 -0.009 -0.135 1.00 93.19 81 ILE A O 1
ATOM 643 N N . THR A 1 82 ? -4.455 1.600 -1.662 1.00 90.50 82 THR A N 1
ATOM 644 C CA . THR A 1 82 ? -3.614 0.788 -2.542 1.00 90.50 82 THR A CA 1
ATOM 645 C C . THR A 1 82 ? -2.505 1.627 -3.168 1.00 90.50 82 THR A C 1
ATOM 647 O O . THR A 1 82 ? -2.673 2.821 -3.404 1.00 90.50 82 THR A O 1
ATOM 650 N N . SER A 1 83 ? -1.362 1.015 -3.455 1.00 88.69 83 SER A N 1
ATOM 651 C CA . SER A 1 83 ? -0.251 1.650 -4.162 1.00 88.69 83 SER A CA 1
ATOM 652 C C . SER A 1 83 ? 0.141 0.806 -5.379 1.00 88.69 83 SER A C 1
ATOM 654 O O . SER A 1 83 ? 0.110 -0.429 -5.324 1.00 88.69 83 SER A O 1
ATOM 656 N N . PRO A 1 84 ? 0.470 1.440 -6.520 1.00 85.50 84 PRO A N 1
ATOM 657 C CA . PRO A 1 84 ? 0.960 0.706 -7.672 1.00 85.50 84 PRO A CA 1
ATOM 658 C C . PRO A 1 84 ? 2.370 0.186 -7.377 1.00 85.50 84 PRO A C 1
ATOM 660 O O . PRO A 1 84 ? 3.221 0.923 -6.879 1.00 85.50 84 PRO A O 1
ATOM 663 N N . SER A 1 85 ? 2.643 -1.069 -7.734 1.00 86.75 85 SER A N 1
ATOM 664 C CA . SER A 1 85 ? 4.021 -1.559 -7.794 1.00 86.75 85 SER A CA 1
ATOM 665 C C . SER A 1 85 ? 4.760 -0.862 -8.936 1.00 86.75 85 SER A C 1
ATOM 667 O O . SER A 1 85 ? 4.210 -0.687 -10.023 1.00 86.75 85 SER A O 1
ATOM 669 N N . GLN A 1 86 ? 6.001 -0.454 -8.684 1.00 90.25 86 GLN A N 1
ATOM 670 C CA . GLN A 1 86 ? 6.807 0.327 -9.621 1.00 90.25 86 GLN A CA 1
ATOM 671 C C . GLN A 1 86 ? 8.083 -0.433 -9.977 1.00 90.25 86 GLN A C 1
ATOM 673 O O . GLN A 1 86 ? 8.648 -1.142 -9.146 1.00 90.25 86 GLN A O 1
ATOM 678 N N . VAL A 1 87 ? 8.549 -0.255 -11.210 1.00 94.62 87 VAL A N 1
ATOM 679 C CA . VAL A 1 87 ? 9.845 -0.746 -11.680 1.00 94.62 87 VAL A CA 1
ATOM 680 C C . VAL A 1 87 ? 10.581 0.402 -12.366 1.00 94.62 87 VAL A C 1
ATOM 682 O O . VAL A 1 87 ? 9.972 1.188 -13.090 1.00 94.62 87 VAL A O 1
ATOM 685 N N . ALA A 1 88 ? 11.883 0.525 -12.118 1.00 95.44 88 ALA A N 1
ATOM 686 C CA . ALA A 1 88 ? 12.713 1.580 -12.687 1.00 95.44 88 ALA A CA 1
ATOM 687 C C . ALA A 1 88 ? 14.130 1.072 -12.980 1.00 95.44 88 ALA A C 1
ATOM 689 O O . ALA A 1 88 ? 14.632 0.167 -12.313 1.00 95.44 88 ALA A O 1
ATOM 690 N N . VAL A 1 89 ? 14.792 1.694 -13.958 1.00 97.56 89 VAL A N 1
ATOM 691 C CA . VAL A 1 89 ? 16.210 1.455 -14.260 1.00 97.56 89 VAL A CA 1
ATOM 692 C C . VAL A 1 89 ? 17.044 2.542 -13.589 1.00 97.56 89 VAL A C 1
ATOM 694 O O . VAL A 1 89 ? 16.788 3.730 -13.778 1.00 97.56 89 VAL A O 1
ATOM 697 N N . SER A 1 90 ? 18.059 2.143 -12.819 1.00 96.94 90 SER A N 1
ATOM 698 C CA . SER A 1 90 ? 18.999 3.091 -12.210 1.00 96.94 90 SER A CA 1
ATOM 699 C C . SER A 1 90 ? 19.709 3.924 -13.279 1.00 96.94 90 SER A C 1
ATOM 701 O O . SER A 1 90 ? 20.213 3.384 -14.264 1.00 96.94 90 SER A O 1
ATOM 703 N N . ALA A 1 91 ? 19.843 5.231 -13.035 1.00 97.31 91 ALA A N 1
ATOM 704 C CA . ALA A 1 91 ? 20.597 6.136 -13.903 1.00 97.31 91 ALA A CA 1
ATOM 705 C C . ALA A 1 91 ? 22.083 5.744 -14.043 1.00 97.31 91 ALA A C 1
ATOM 707 O O . ALA A 1 91 ? 22.737 6.152 -14.997 1.00 97.31 91 ALA A O 1
ATOM 708 N N . LYS A 1 92 ? 22.613 4.947 -13.103 1.00 97.31 92 LYS A N 1
ATOM 709 C CA . LYS A 1 92 ? 23.997 4.444 -13.090 1.00 97.31 92 LYS A CA 1
ATOM 710 C C . LYS A 1 92 ? 24.073 2.922 -13.275 1.00 97.31 92 LYS A C 1
ATOM 712 O O . LYS A 1 92 ? 25.023 2.300 -12.809 1.00 97.31 92 LYS A O 1
ATOM 717 N N . ALA A 1 93 ? 23.056 2.299 -13.876 1.00 97.31 93 ALA A N 1
ATOM 718 C CA . ALA A 1 93 ? 23.063 0.855 -14.095 1.00 97.31 93 ALA A CA 1
ATOM 719 C C . ALA A 1 93 ? 24.285 0.442 -14.946 1.00 97.31 93 ALA A C 1
ATOM 721 O O . ALA A 1 93 ? 24.497 1.040 -16.000 1.00 97.31 93 ALA A O 1
ATOM 722 N N . PRO A 1 94 ? 25.057 -0.591 -14.551 1.00 97.69 94 PRO A N 1
ATOM 723 C CA . PRO A 1 94 ? 26.208 -1.060 -15.332 1.00 97.69 94 PRO A CA 1
ATOM 724 C C . PRO A 1 94 ? 25.791 -1.660 -16.685 1.00 97.69 94 PRO A C 1
ATOM 726 O O . PRO A 1 94 ? 26.568 -1.668 -17.636 1.00 97.69 94 PRO A O 1
ATOM 729 N N . HIS A 1 95 ? 24.539 -2.123 -16.788 1.00 97.81 95 HIS A N 1
ATOM 730 C CA . HIS A 1 95 ? 23.946 -2.683 -18.002 1.00 97.81 95 HIS A CA 1
ATOM 731 C C . HIS A 1 95 ? 22.559 -2.061 -18.262 1.00 97.81 95 HIS A C 1
ATOM 733 O O . HIS A 1 95 ? 21.534 -2.717 -18.060 1.00 97.81 95 HIS A O 1
ATOM 739 N N . PRO A 1 96 ? 22.480 -0.787 -18.698 1.00 97.44 96 PRO A N 1
ATOM 740 C CA . PRO A 1 96 ? 21.209 -0.064 -18.793 1.00 97.44 96 PRO A CA 1
ATOM 741 C C . PRO A 1 96 ? 20.255 -0.673 -19.829 1.00 97.44 96 PRO A C 1
ATOM 743 O O . PRO A 1 96 ? 19.047 -0.690 -19.610 1.00 97.44 96 PRO A O 1
ATOM 746 N N . ASN A 1 97 ? 20.779 -1.230 -20.925 1.00 98.19 97 ASN A N 1
ATOM 747 C CA . ASN A 1 97 ? 19.959 -1.879 -21.951 1.00 98.19 97 ASN A CA 1
ATOM 748 C C . ASN A 1 97 ? 19.335 -3.189 -21.452 1.00 98.19 97 ASN A C 1
ATOM 750 O O . ASN A 1 97 ? 18.155 -3.421 -21.688 1.00 98.19 97 ASN A O 1
ATOM 754 N N . ALA A 1 98 ? 20.082 -4.004 -20.700 1.00 98.19 98 ALA A N 1
ATOM 755 C CA . ALA A 1 98 ? 19.528 -5.205 -20.073 1.00 98.19 98 ALA A CA 1
ATOM 756 C C . ALA A 1 98 ? 18.444 -4.847 -19.041 1.00 98.19 98 ALA A C 1
ATOM 758 O O . ALA A 1 98 ? 17.392 -5.478 -19.005 1.00 98.19 98 ALA A O 1
ATOM 759 N N . GLY A 1 99 ? 18.661 -3.785 -18.254 1.00 98.19 99 GLY A N 1
ATOM 760 C CA . GLY A 1 99 ? 17.647 -3.260 -17.336 1.00 98.19 99 GLY A CA 1
ATOM 761 C C . GLY A 1 99 ? 16.365 -2.815 -18.049 1.00 98.19 99 GLY A C 1
ATOM 762 O O . GLY A 1 99 ? 15.274 -3.115 -17.576 1.00 98.19 99 GLY A O 1
ATOM 763 N N . ARG 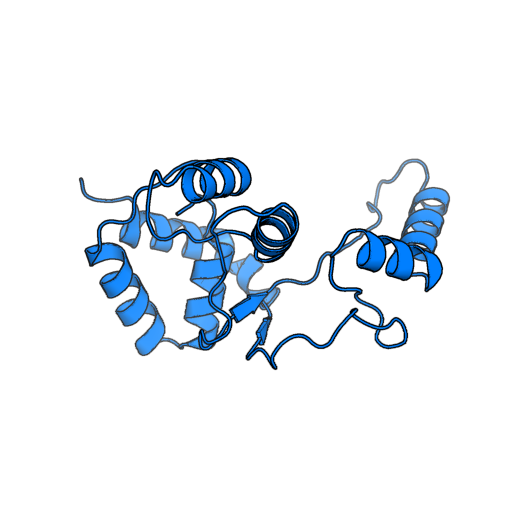A 1 100 ? 16.481 -2.150 -19.206 1.00 98.00 100 ARG A N 1
ATOM 764 C CA . ARG A 1 100 ? 15.324 -1.764 -20.035 1.00 98.00 100 ARG A CA 1
ATOM 765 C C . ARG A 1 100 ? 14.564 -2.981 -20.562 1.00 98.00 100 ARG A C 1
ATOM 767 O O . ARG A 1 100 ? 13.355 -3.028 -20.396 1.00 98.00 100 ARG A O 1
ATOM 774 N N . LEU A 1 101 ? 15.266 -3.992 -21.082 1.00 98.12 101 LEU A N 1
ATOM 775 C CA . LEU A 1 101 ? 14.635 -5.239 -21.535 1.00 98.12 101 LEU A CA 1
ATOM 776 C C . LEU A 1 101 ? 13.879 -5.952 -20.405 1.00 98.12 101 LEU A C 1
ATOM 778 O O . LEU A 1 101 ? 12.789 -6.472 -20.625 1.00 98.12 101 LEU A O 1
ATOM 782 N N . LEU A 1 102 ? 14.423 -5.952 -19.184 1.00 97.56 102 LEU A N 1
ATOM 783 C CA . LE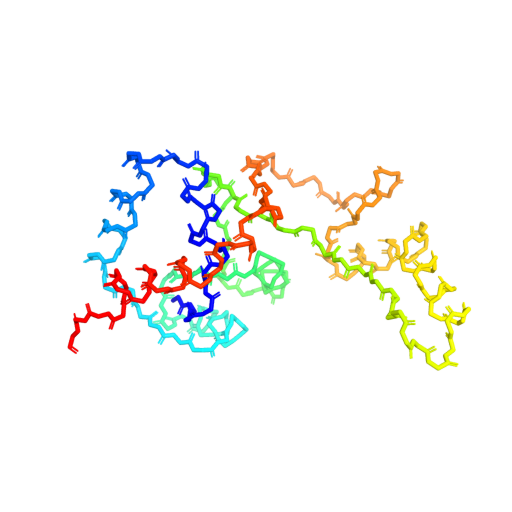U A 1 102 ? 13.719 -6.496 -18.022 1.00 97.56 102 LEU A CA 1
ATOM 784 C C . LEU A 1 102 ? 12.445 -5.700 -17.704 1.00 97.56 102 LEU A C 1
ATOM 786 O O . LEU A 1 102 ? 11.415 -6.302 -17.410 1.00 97.56 102 LEU A O 1
ATOM 790 N N . VAL A 1 103 ? 12.493 -4.366 -17.767 1.00 97.69 103 VAL A N 1
ATOM 791 C CA . VAL A 1 103 ? 11.300 -3.521 -17.591 1.00 97.69 103 VAL A CA 1
ATOM 792 C C . VAL A 1 103 ? 10.249 -3.834 -18.656 1.00 97.69 103 VAL A C 1
ATOM 794 O O . VAL A 1 103 ? 9.088 -4.041 -18.304 1.00 97.69 103 VAL A O 1
ATOM 797 N N . ASP A 1 104 ? 10.652 -3.938 -19.923 1.00 97.31 104 ASP A N 1
ATOM 798 C CA . ASP A 1 104 ? 9.752 -4.280 -21.026 1.00 97.31 104 ASP A CA 1
ATOM 799 C C . ASP A 1 104 ? 9.096 -5.650 -20.804 1.00 97.31 104 ASP A C 1
ATOM 801 O O . ASP A 1 104 ? 7.882 -5.785 -20.954 1.00 97.31 104 ASP A O 1
ATOM 805 N N . LEU A 1 105 ? 9.866 -6.651 -20.359 1.00 96.75 105 LEU A N 1
ATOM 806 C CA . LEU A 1 105 ? 9.346 -7.976 -20.018 1.00 96.75 105 LEU A CA 1
ATOM 807 C C . LEU A 1 105 ? 8.337 -7.912 -18.863 1.00 96.75 105 LEU A C 1
ATOM 809 O O . LEU A 1 105 ? 7.239 -8.453 -18.983 1.00 96.75 105 LEU A O 1
ATOM 813 N N . LEU A 1 106 ? 8.673 -7.234 -17.761 1.00 95.94 106 LEU A N 1
ATOM 814 C CA . LEU A 1 106 ? 7.798 -7.117 -16.589 1.00 95.94 106 LEU A CA 1
ATOM 815 C C . LEU A 1 106 ? 6.479 -6.399 -16.917 1.00 95.94 106 LEU A C 1
ATOM 817 O O . LEU A 1 106 ? 5.446 -6.730 -16.336 1.00 95.94 106 LEU A O 1
ATOM 821 N N . LEU A 1 107 ? 6.498 -5.439 -17.845 1.00 95.62 107 LEU A N 1
ATOM 822 C CA . LEU A 1 107 ? 5.325 -4.673 -18.283 1.00 95.62 107 LEU A CA 1
ATOM 823 C C . LEU A 1 107 ? 4.627 -5.259 -19.525 1.00 95.62 107 LEU A C 1
ATOM 825 O O . LEU A 1 107 ? 3.599 -4.730 -19.962 1.00 95.62 107 LEU A O 1
ATOM 829 N N . SER A 1 108 ? 5.155 -6.340 -20.099 1.00 96.94 108 SER A N 1
ATOM 830 C CA . SER A 1 108 ? 4.537 -7.059 -21.216 1.00 96.94 108 SER A CA 1
ATOM 831 C C . SER A 1 108 ? 3.252 -7.779 -20.788 1.00 96.94 108 SER A C 1
ATOM 833 O O . SER A 1 108 ? 2.995 -7.983 -19.600 1.00 96.94 108 SER A O 1
ATOM 835 N N . ALA A 1 109 ? 2.432 -8.193 -21.758 1.00 96.44 109 ALA A N 1
ATOM 836 C CA . ALA A 1 109 ? 1.248 -9.004 -21.475 1.00 96.44 109 ALA A CA 1
ATOM 837 C C . ALA A 1 109 ? 1.610 -10.339 -20.796 1.00 96.44 109 ALA A C 1
ATOM 839 O O . ALA A 1 109 ? 0.923 -10.751 -19.864 1.00 96.44 109 ALA A O 1
ATOM 840 N N . GLU A 1 110 ? 2.712 -10.974 -21.207 1.00 95.88 110 GLU A N 1
ATOM 841 C CA . GLU A 1 110 ? 3.215 -12.217 -20.611 1.00 95.88 110 GLU A CA 1
ATOM 842 C C . GLU A 1 110 ? 3.653 -12.007 -19.156 1.00 95.88 110 GLU A C 1
ATOM 844 O O . GLU A 1 110 ? 3.180 -12.701 -18.256 1.00 95.88 110 GLU A O 1
ATOM 849 N N . GLY A 1 111 ? 4.486 -10.995 -18.894 1.00 95.94 111 GLY A N 1
ATOM 850 C CA . GLY A 1 111 ? 4.934 -10.673 -17.537 1.00 95.94 111 GLY A CA 1
ATOM 851 C C . GLY A 1 111 ? 3.765 -10.356 -16.602 1.00 95.94 111 GLY A C 1
ATOM 852 O O . GLY A 1 111 ? 3.706 -10.834 -15.470 1.00 95.94 111 GLY A O 1
ATOM 853 N N . GLN A 1 112 ? 2.777 -9.611 -17.095 1.00 95.44 112 GLN A N 1
ATOM 854 C CA . GLN A 1 112 ? 1.579 -9.268 -16.332 1.00 95.44 112 GLN A CA 1
ATOM 855 C C . GLN A 1 112 ? 0.618 -10.455 -16.147 1.00 95.44 112 GLN A C 1
ATOM 857 O O . GLN A 1 112 ? -0.058 -10.531 -15.119 1.00 95.44 112 GLN A O 1
ATOM 862 N N . ALA A 1 113 ? 0.589 -11.417 -17.074 1.00 94.12 113 ALA A N 1
ATOM 863 C CA . ALA A 1 113 ? -0.107 -12.686 -16.873 1.00 94.12 113 ALA A CA 1
ATOM 864 C C . ALA A 1 113 ? 0.548 -13.511 -15.751 1.00 94.12 113 ALA A C 1
ATOM 866 O O . ALA A 1 113 ? -0.162 -14.013 -14.883 1.00 94.12 113 ALA A O 1
ATOM 867 N N . LEU A 1 114 ? 1.883 -13.558 -15.677 1.00 93.00 114 LEU A N 1
ATOM 868 C CA . LEU A 1 114 ? 2.586 -14.219 -14.569 1.00 93.00 114 LEU A CA 1
ATOM 869 C C . LEU A 1 114 ? 2.288 -13.554 -13.213 1.00 93.00 114 LEU A C 1
ATOM 871 O O . LEU A 1 114 ? 2.103 -14.246 -12.212 1.00 93.00 114 LEU A O 1
ATOM 875 N N . VAL A 1 115 ? 2.191 -12.218 -13.172 1.00 91.50 115 VAL A N 1
ATOM 876 C CA . VAL A 1 115 ? 1.769 -11.468 -11.972 1.00 91.50 115 VAL A CA 1
ATOM 877 C C . VAL A 1 115 ? 0.366 -11.900 -11.524 1.00 91.50 115 VAL A C 1
ATOM 879 O O . VAL A 1 115 ? 0.169 -12.212 -10.346 1.00 91.50 115 VAL A O 1
ATOM 882 N N . ARG A 1 116 ? -0.594 -11.981 -12.455 1.00 88.81 116 ARG A N 1
ATOM 883 C CA . ARG A 1 116 ? -1.953 -12.483 -12.183 1.00 88.81 116 ARG A CA 1
ATOM 884 C C . ARG A 1 116 ? -1.942 -13.905 -11.638 1.00 88.81 116 ARG A C 1
ATOM 886 O O . ARG A 1 116 ? -2.629 -14.184 -10.658 1.00 88.81 116 ARG A O 1
ATOM 893 N N . ASP A 1 117 ? -1.181 -14.796 -12.263 1.00 87.94 117 ASP A N 1
ATOM 894 C CA . ASP A 1 117 ? -1.163 -16.221 -11.917 1.00 87.94 117 ASP A CA 1
ATOM 895 C C . ASP A 1 117 ? -0.563 -16.460 -10.522 1.00 87.94 117 ASP A C 1
ATOM 897 O O . ASP A 1 117 ? -0.906 -17.426 -9.843 1.00 87.94 117 ASP A O 1
ATOM 901 N N . ARG A 1 118 ? 0.246 -15.513 -10.031 1.00 84.94 118 ARG A N 1
ATOM 902 C CA . ARG A 1 118 ? 0.708 -15.427 -8.635 1.00 84.94 118 ARG A CA 1
ATOM 903 C C . ARG A 1 118 ? -0.292 -14.752 -7.685 1.00 84.94 118 ARG A C 1
ATOM 905 O O . ARG A 1 118 ? 0.068 -14.400 -6.567 1.00 84.94 118 ARG A O 1
ATOM 912 N N . GLY A 1 119 ? -1.536 -14.540 -8.112 1.00 81.38 119 GLY A N 1
ATOM 913 C CA . GLY A 1 119 ? -2.601 -13.952 -7.295 1.00 81.38 119 GLY A CA 1
ATOM 914 C C . GLY A 1 119 ? -2.473 -12.443 -7.066 1.00 81.38 119 GLY A C 1
ATOM 915 O O . GLY A 1 119 ? -3.111 -11.910 -6.159 1.00 81.38 119 GLY A O 1
ATOM 916 N N . ARG A 1 120 ? -1.652 -11.739 -7.855 1.00 85.56 120 ARG A N 1
ATOM 917 C CA . ARG A 1 120 ? -1.474 -10.281 -7.767 1.00 85.56 120 ARG A CA 1
ATOM 918 C C . ARG A 1 120 ? -2.290 -9.573 -8.848 1.00 85.56 120 ARG A C 1
ATOM 920 O O . ARG A 1 120 ? -2.685 -10.175 -9.837 1.00 85.56 120 ARG A O 1
ATOM 927 N N . VAL A 1 121 ? -2.545 -8.278 -8.665 1.00 87.12 121 VAL A N 1
ATOM 928 C CA . VAL A 1 121 ? -3.309 -7.475 -9.631 1.00 87.12 121 VAL A CA 1
ATOM 929 C C . VAL A 1 121 ? -2.377 -6.986 -10.747 1.00 87.12 121 VAL A C 1
ATOM 931 O O . VAL A 1 121 ? -1.417 -6.276 -10.440 1.00 87.12 121 VAL A O 1
ATOM 934 N N . PRO A 1 122 ? -2.645 -7.314 -12.025 1.00 90.94 122 PRO A N 1
ATOM 935 C CA . PRO A 1 122 ? -1.905 -6.760 -13.154 1.00 90.94 122 PRO A CA 1
ATOM 936 C C . PRO A 1 122 ? -2.067 -5.242 -13.273 1.00 90.94 122 PRO A C 1
ATOM 938 O O . PRO A 1 122 ? -3.148 -4.694 -13.048 1.00 90.94 122 PRO A O 1
ATOM 941 N N . ALA A 1 123 ? -1.001 -4.570 -13.699 1.00 90.06 123 ALA A N 1
ATOM 942 C CA . ALA A 1 123 ? -0.998 -3.150 -14.031 1.00 90.06 123 ALA A CA 1
ATOM 943 C C . ALA A 1 123 ? -1.627 -2.866 -15.407 1.00 90.06 123 ALA A C 1
ATOM 945 O O . ALA A 1 123 ? -2.185 -1.792 -15.626 1.00 90.06 123 ALA A O 1
ATOM 946 N N . ARG A 1 124 ? -1.550 -3.827 -16.335 1.00 90.19 124 ARG A N 1
ATOM 947 C CA . ARG A 1 124 ? -2.131 -3.718 -17.677 1.00 90.19 124 ARG A CA 1
ATOM 948 C C . ARG A 1 124 ? -3.647 -3.899 -17.659 1.00 90.19 124 ARG A C 1
ATOM 950 O O . ARG A 1 124 ? -4.158 -4.811 -17.018 1.00 90.19 124 ARG A O 1
ATOM 957 N N . SER A 1 125 ? -4.361 -3.056 -18.402 1.00 87.19 125 SER A N 1
ATOM 958 C CA . SER A 1 125 ? -5.822 -3.123 -18.534 1.00 87.19 125 SER A CA 1
ATOM 959 C C . SER A 1 125 ? -6.306 -4.211 -19.496 1.00 87.19 125 SER A C 1
ATOM 961 O O . SER A 1 125 ? -7.436 -4.670 -19.358 1.00 87.19 125 SER A O 1
ATOM 963 N N . ASP A 1 126 ? -5.469 -4.630 -20.448 1.00 90.62 126 ASP A N 1
ATOM 964 C CA . ASP A 1 126 ? -5.758 -5.689 -21.425 1.00 90.62 126 ASP A CA 1
ATOM 965 C C . ASP A 1 126 ? -5.469 -7.106 -20.891 1.00 90.62 126 ASP A C 1
ATOM 967 O O . ASP A 1 126 ? -5.805 -8.094 -21.542 1.00 90.62 126 ASP A O 1
ATOM 971 N N . VAL A 1 127 ? -4.906 -7.224 -19.684 1.00 88.56 127 VAL A N 1
ATOM 972 C CA . VAL A 1 127 ? -4.751 -8.493 -18.964 1.00 88.56 127 VAL A CA 1
ATOM 973 C C . VAL A 1 127 ? -5.840 -8.588 -17.900 1.00 88.56 127 VAL A C 1
ATOM 975 O O . VAL A 1 127 ? -5.912 -7.770 -16.983 1.00 88.56 127 VAL A O 1
ATOM 978 N N . ALA A 1 128 ? -6.693 -9.610 -18.002 1.00 83.19 128 ALA A N 1
ATOM 979 C CA . ALA A 1 128 ? -7.773 -9.823 -17.044 1.00 83.19 128 ALA A CA 1
ATOM 980 C C . ALA A 1 128 ? -7.234 -9.919 -15.605 1.00 83.19 128 ALA A C 1
ATOM 982 O O . ALA A 1 128 ? -6.305 -10.676 -15.332 1.00 83.19 128 ALA A O 1
ATOM 983 N N . ARG A 1 129 ? -7.859 -9.201 -14.665 1.00 75.38 129 ARG A N 1
ATOM 984 C CA . ARG A 1 129 ? -7.446 -9.145 -13.248 1.00 75.38 129 ARG A CA 1
ATOM 985 C C . ARG A 1 129 ? -7.736 -10.428 -12.449 1.00 75.38 129 ARG A C 1
ATOM 987 O O . ARG A 1 129 ? -7.408 -10.487 -11.269 1.00 75.38 129 ARG A O 1
ATOM 994 N N . GLY A 1 130 ? -8.319 -11.448 -13.082 1.00 68.50 130 GLY A N 1
ATOM 995 C CA . GLY A 1 130 ? -8.803 -12.670 -12.433 1.00 68.50 130 GLY A CA 1
ATO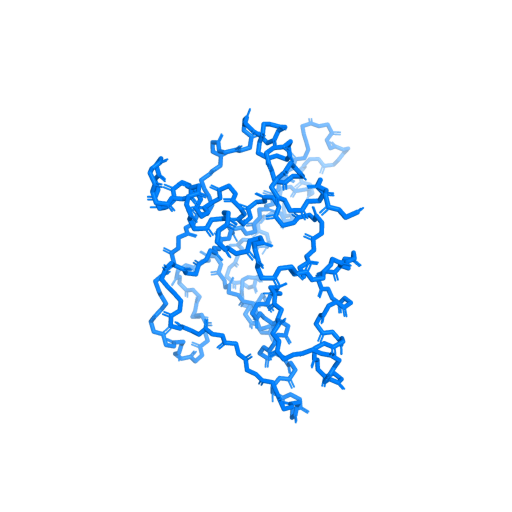M 996 C C . GLY A 1 130 ? -10.310 -12.627 -12.134 1.00 68.50 130 GLY A C 1
ATOM 997 O O . GLY A 1 130 ? -10.987 -11.695 -12.576 1.00 68.50 130 GLY A O 1
ATOM 998 N N . PRO A 1 131 ? -10.861 -13.644 -11.440 1.00 59.78 131 PRO A N 1
ATOM 999 C CA . PRO A 1 131 ? -12.285 -13.710 -11.112 1.00 59.78 131 PRO A CA 1
ATOM 1000 C C . PRO A 1 131 ? -12.746 -12.459 -10.357 1.00 59.78 131 PRO A C 1
ATOM 1002 O O . PRO A 1 131 ? -11.999 -11.900 -9.554 1.00 59.78 131 PRO A O 1
ATOM 1005 N N . ALA A 1 132 ? -13.973 -12.024 -10.661 1.00 53.47 132 ALA A N 1
ATOM 1006 C CA . ALA A 1 132 ? -14.523 -10.730 -10.273 1.00 53.47 132 ALA A CA 1
ATOM 1007 C C . ALA A 1 132 ? -14.335 -10.446 -8.776 1.00 53.47 132 ALA A C 1
ATOM 1009 O O . ALA A 1 132 ? -14.978 -11.050 -7.917 1.00 53.47 132 ALA A O 1
ATOM 1010 N N . SER A 1 133 ? -13.454 -9.496 -8.464 1.00 63.03 133 SER A N 1
ATOM 1011 C CA . SER A 1 133 ? -13.405 -8.894 -7.140 1.00 63.03 133 SER A CA 1
ATOM 1012 C C . SER A 1 133 ? -14.692 -8.106 -6.921 1.00 63.03 133 SER A C 1
ATOM 1014 O O . SER A 1 133 ? -15.142 -7.398 -7.825 1.00 63.03 133 SER A O 1
ATOM 1016 N N . VAL A 1 134 ? -15.246 -8.175 -5.711 1.00 68.94 134 VAL A N 1
ATOM 1017 C CA . VAL A 1 134 ? -16.241 -7.203 -5.232 1.00 68.94 134 VAL A CA 1
ATOM 1018 C C . VAL A 1 134 ? -15.744 -5.795 -5.598 1.00 68.94 134 VAL A C 1
ATOM 1020 O O . VAL A 1 134 ? -14.549 -5.542 -5.420 1.00 68.94 134 VAL A O 1
ATOM 1023 N N . PRO A 1 135 ? -16.581 -4.897 -6.149 1.00 77.31 135 PRO A N 1
ATOM 1024 C CA . PRO A 1 135 ? -16.140 -3.547 -6.476 1.00 77.31 135 PRO A CA 1
ATOM 1025 C C . PRO A 1 135 ? -15.600 -2.866 -5.214 1.00 77.31 135 PRO A C 1
ATOM 1027 O O . PRO A 1 135 ? -16.332 -2.655 -4.250 1.00 77.31 135 PRO A O 1
ATOM 1030 N N . LEU A 1 136 ? -14.301 -2.560 -5.215 1.00 85.62 136 LEU A N 1
ATOM 1031 C CA . LEU A 1 136 ? -13.618 -1.899 -4.105 1.00 85.62 136 LEU A CA 1
ATOM 1032 C C . LEU A 1 136 ? -13.592 -0.396 -4.346 1.00 85.62 136 LEU A C 1
ATOM 1034 O O . LEU A 1 136 ? -13.287 0.059 -5.453 1.00 85.62 136 LEU A O 1
ATOM 1038 N N . LYS A 1 137 ? -13.817 0.381 -3.289 1.00 90.38 137 LYS A N 1
ATOM 1039 C CA . LYS A 1 137 ? -13.556 1.817 -3.316 1.00 90.38 137 LYS A CA 1
ATOM 1040 C C . LYS A 1 137 ? -12.079 2.067 -3.031 1.00 90.38 137 LYS A C 1
ATOM 1042 O O . LYS A 1 137 ? -11.662 2.174 -1.882 1.00 90.38 137 LYS A O 1
ATOM 1047 N N . LEU A 1 138 ? -11.285 2.080 -4.098 1.00 90.56 138 LEU A N 1
ATOM 1048 C CA . LEU A 1 138 ? -9.836 2.238 -4.021 1.00 90.56 138 LEU A CA 1
ATOM 1049 C C . LEU A 1 138 ? -9.449 3.711 -3.875 1.00 90.56 138 LEU A C 1
ATOM 1051 O O . LEU A 1 138 ? -9.905 4.548 -4.654 1.00 90.56 138 LEU A O 1
ATOM 1055 N N . HIS A 1 139 ? -8.544 4.004 -2.942 1.00 94.56 139 HIS A N 1
ATOM 1056 C CA . HIS A 1 139 ? -7.785 5.255 -2.928 1.00 94.56 139 HIS A CA 1
ATOM 1057 C C . HIS A 1 139 ? -6.319 4.942 -3.199 1.00 94.56 139 HIS A C 1
ATOM 1059 O O . HIS A 1 139 ? -5.678 4.211 -2.440 1.00 94.56 139 HIS A O 1
ATOM 1065 N N . TYR A 1 140 ? -5.802 5.462 -4.309 1.00 93.44 140 TYR A N 1
ATOM 1066 C CA . TYR A 1 140 ? -4.405 5.272 -4.67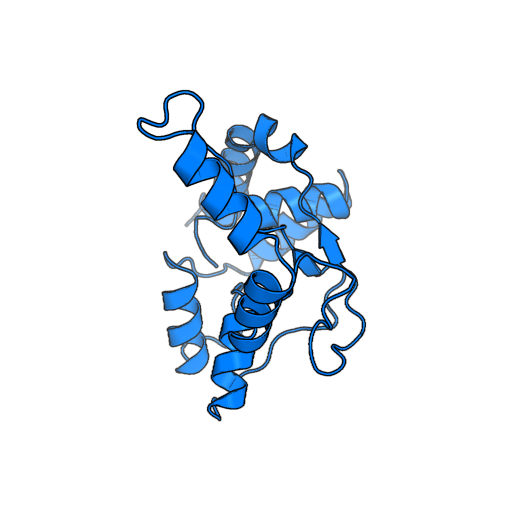4 1.00 93.44 140 TYR A CA 1
ATOM 1067 C C . TYR A 1 140 ? -3.524 6.239 -3.889 1.00 93.44 140 TYR A C 1
ATOM 1069 O O . TYR A 1 140 ? -3.791 7.440 -3.869 1.00 93.44 140 TYR A O 1
ATOM 1077 N N . VAL A 1 141 ? -2.449 5.726 -3.288 1.00 94.81 141 VAL A N 1
ATOM 1078 C CA . VAL A 1 141 ? -1.443 6.558 -2.617 1.00 94.81 141 VAL A CA 1
ATOM 1079 C C . VAL A 1 141 ? -0.919 7.603 -3.604 1.00 94.81 141 VAL A C 1
ATOM 1081 O O . VAL A 1 141 ? -0.365 7.269 -4.654 1.00 94.81 141 VAL A O 1
ATOM 1084 N N . ASN A 1 142 ? -1.091 8.882 -3.267 1.00 93.88 142 ASN A N 1
ATOM 1085 C CA . ASN A 1 142 ? -0.600 9.986 -4.078 1.00 93.88 142 ASN A CA 1
ATOM 1086 C C . ASN A 1 142 ? 0.934 10.077 -3.956 1.00 93.88 142 ASN A C 1
ATOM 1088 O O . ASN A 1 142 ? 1.432 10.332 -2.857 1.00 93.88 142 ASN A O 1
ATOM 1092 N N . PRO A 1 143 ? 1.709 9.964 -5.055 1.00 90.69 143 PRO A N 1
ATOM 1093 C CA . PRO A 1 143 ? 3.173 10.012 -4.995 1.00 90.69 143 PRO A CA 1
ATOM 1094 C C . PRO A 1 143 ? 3.735 11.304 -4.390 1.00 90.69 143 PRO A C 1
ATOM 1096 O O . PRO A 1 143 ? 4.871 11.332 -3.922 1.00 90.69 143 PRO A O 1
ATOM 1099 N N . ARG A 1 144 ? 2.957 12.396 -4.381 1.00 91.75 144 ARG A N 1
ATOM 1100 C CA . ARG A 1 144 ? 3.368 13.661 -3.755 1.00 91.75 144 ARG A CA 1
ATOM 1101 C C . ARG A 1 144 ? 3.531 13.543 -2.241 1.00 91.75 144 ARG A C 1
ATOM 1103 O O . ARG A 1 144 ? 4.338 14.290 -1.696 1.00 91.75 144 ARG A O 1
ATOM 1110 N N . LEU A 1 145 ? 2.844 12.600 -1.591 1.00 92.38 145 LEU A N 1
ATOM 1111 C CA . LEU A 1 145 ? 2.951 12.363 -0.147 1.00 92.38 145 LEU A CA 1
ATOM 1112 C C . LEU A 1 145 ? 4.367 11.947 0.267 1.00 92.38 145 LEU A C 1
ATOM 1114 O O . LEU A 1 145 ? 4.800 12.274 1.367 1.00 92.38 145 LEU A O 1
ATOM 1118 N N . ALA A 1 146 ? 5.135 11.330 -0.639 1.00 89.06 146 ALA A N 1
ATOM 1119 C CA . ALA A 1 146 ? 6.534 10.988 -0.388 1.00 89.06 146 ALA A CA 1
ATOM 1120 C C . ALA A 1 146 ? 7.409 12.219 -0.083 1.00 89.06 146 ALA A C 1
ATOM 1122 O O . ALA A 1 146 ? 8.420 12.101 0.600 1.00 89.06 146 ALA A O 1
ATOM 1123 N N . ARG A 1 147 ? 7.018 13.418 -0.543 1.00 92.19 147 ARG A N 1
ATOM 1124 C CA . ARG A 1 147 ? 7.733 14.672 -0.236 1.00 92.19 147 ARG A CA 1
ATOM 1125 C C . ARG A 1 147 ? 7.589 15.100 1.221 1.00 92.19 147 ARG A C 1
ATOM 1127 O O . ARG A 1 147 ? 8.376 15.911 1.692 1.00 92.19 147 ARG A O 1
ATOM 1134 N N . GLU A 1 148 ? 6.573 14.589 1.904 1.00 93.38 148 GLU A N 1
ATOM 1135 C CA . GLU A 1 148 ? 6.237 14.920 3.287 1.00 93.38 148 GLU A CA 1
ATOM 1136 C C . GLU A 1 148 ? 6.358 13.680 4.190 1.00 93.38 148 GLU A C 1
ATOM 1138 O O . GLU A 1 148 ? 5.801 13.656 5.288 1.00 93.38 148 GLU A O 1
ATOM 1143 N N . ALA A 1 149 ? 7.094 12.655 3.737 1.00 91.31 149 ALA A N 1
ATOM 1144 C CA . ALA A 1 149 ? 7.239 11.373 4.424 1.00 91.31 149 ALA A CA 1
ATOM 1145 C C . ALA A 1 149 ? 7.740 11.542 5.865 1.00 91.31 149 ALA A C 1
ATOM 1147 O O . ALA A 1 149 ? 7.097 11.040 6.782 1.00 91.31 149 ALA A O 1
ATOM 1148 N N . ASP A 1 150 ? 8.794 12.336 6.080 1.00 94.38 150 ASP A N 1
ATOM 1149 C CA . ASP A 1 150 ? 9.352 12.593 7.416 1.00 94.38 150 ASP A CA 1
ATOM 1150 C C . ASP A 1 150 ? 8.325 13.236 8.362 1.00 94.38 150 ASP A C 1
ATOM 1152 O O . ASP A 1 150 ? 8.266 12.924 9.555 1.00 94.38 150 ASP A O 1
ATOM 1156 N N . ARG A 1 151 ? 7.480 14.135 7.832 1.00 94.88 151 ARG A N 1
ATOM 1157 C CA . ARG A 1 151 ? 6.410 14.773 8.611 1.00 94.88 151 ARG A CA 1
ATOM 1158 C C . ARG A 1 151 ? 5.377 13.732 9.028 1.00 94.88 151 ARG A C 1
ATOM 1160 O O . ARG A 1 151 ? 5.025 13.664 10.203 1.00 94.88 151 ARG A O 1
ATOM 1167 N N . HIS A 1 152 ? 4.918 12.916 8.082 1.00 95.06 152 HIS A N 1
ATOM 1168 C CA . HIS A 1 152 ? 3.932 11.873 8.348 1.00 95.06 152 HIS A CA 1
ATOM 1169 C C . HIS A 1 152 ? 4.465 10.787 9.280 1.00 95.06 152 HIS A C 1
ATOM 1171 O O . HIS A 1 152 ? 3.729 10.336 10.151 1.00 95.06 152 HIS A O 1
ATOM 1177 N N . GLU A 1 153 ? 5.738 10.413 9.161 1.00 94.62 153 GLU A N 1
ATOM 1178 C CA . GLU A 1 153 ? 6.381 9.479 10.080 1.00 94.62 153 GLU A CA 1
ATOM 1179 C C . GLU A 1 153 ? 6.408 10.047 11.501 1.00 94.62 153 GLU A C 1
ATOM 1181 O O . GLU A 1 153 ? 6.013 9.366 12.449 1.00 94.62 153 GLU A O 1
ATOM 1186 N N . LYS A 1 154 ? 6.814 11.311 11.665 1.00 94.69 154 LYS A N 1
ATOM 1187 C CA . LYS A 1 154 ? 6.821 11.965 12.975 1.00 94.69 154 LYS A CA 1
ATOM 1188 C C . LYS A 1 154 ? 5.423 12.007 13.596 1.00 94.69 154 LYS A C 1
ATOM 1190 O O . LYS A 1 154 ? 5.267 11.609 14.748 1.00 94.69 154 LYS A O 1
ATOM 1195 N N . GLU A 1 155 ? 4.419 12.450 12.844 1.00 94.19 155 GLU A N 1
ATOM 1196 C CA . GLU A 1 155 ? 3.030 12.511 13.316 1.00 94.19 155 GLU A CA 1
ATOM 1197 C C . GLU A 1 155 ? 2.480 11.123 13.669 1.00 94.19 155 GLU A C 1
ATOM 1199 O O . GLU A 1 155 ? 1.855 10.954 14.715 1.00 94.19 155 GLU A O 1
ATOM 1204 N N . PHE A 1 156 ? 2.741 10.116 12.830 1.00 95.12 156 PHE A N 1
ATOM 1205 C CA . PHE A 1 156 ? 2.339 8.734 13.080 1.00 95.12 156 PHE A CA 1
ATOM 1206 C C . PHE A 1 156 ? 2.926 8.226 14.397 1.00 95.12 156 PHE A C 1
ATOM 1208 O O . PHE A 1 156 ? 2.193 7.732 15.256 1.00 95.12 156 PHE A O 1
ATOM 1215 N N . ARG A 1 157 ? 4.235 8.415 14.605 1.00 93.62 157 ARG A N 1
ATOM 1216 C CA . ARG A 1 157 ? 4.904 8.040 15.857 1.00 93.62 157 ARG A CA 1
ATOM 1217 C C . ARG A 1 157 ? 4.334 8.804 17.051 1.00 93.62 157 ARG A C 1
ATOM 1219 O O . ARG A 1 157 ? 4.146 8.215 18.108 1.00 93.62 157 ARG A O 1
ATOM 1226 N N . GLU A 1 158 ? 4.037 10.092 16.905 1.00 93.69 158 GLU A N 1
ATOM 1227 C CA . GLU A 1 158 ? 3.440 10.903 17.973 1.00 93.69 158 GLU A CA 1
ATOM 1228 C C . GLU A 1 158 ? 2.031 10.441 18.358 1.00 93.69 158 GLU A C 1
ATOM 1230 O O . GLU A 1 158 ? 1.699 10.440 19.539 1.00 93.69 158 GLU A O 1
ATOM 1235 N N . ILE A 1 159 ? 1.216 10.028 17.386 1.00 93.50 159 ILE A N 1
ATOM 1236 C CA . ILE A 1 159 ? -0.166 9.594 17.621 1.00 93.50 159 ILE A CA 1
ATOM 1237 C C . ILE A 1 159 ? -0.231 8.161 18.154 1.00 93.50 159 ILE A C 1
ATOM 1239 O O . ILE A 1 159 ? -1.052 7.877 19.024 1.00 93.50 159 ILE A O 1
ATOM 1243 N N . PHE A 1 160 ? 0.590 7.259 17.615 1.00 93.56 160 PHE A N 1
ATOM 1244 C CA . PHE A 1 160 ? 0.463 5.824 17.866 1.00 93.56 160 PHE A CA 1
ATOM 1245 C C . PHE A 1 160 ? 1.524 5.245 18.802 1.00 93.56 160 PHE A C 1
ATOM 1247 O O . PHE A 1 160 ? 1.245 4.245 19.459 1.00 93.56 160 PHE A O 1
ATOM 1254 N N . LEU A 1 161 ? 2.726 5.830 18.858 1.00 87.44 161 LEU A N 1
ATOM 1255 C CA . LEU A 1 161 ? 3.878 5.241 19.556 1.00 87.44 161 LEU A CA 1
ATOM 1256 C C . LEU A 1 161 ? 4.371 6.072 20.750 1.00 87.44 161 LEU A C 1
ATOM 1258 O O . LEU A 1 161 ? 5.094 5.552 21.598 1.00 87.44 161 LEU A O 1
ATOM 1262 N N . ARG A 1 162 ? 3.995 7.352 20.860 1.00 75.38 162 ARG A N 1
ATOM 1263 C CA . ARG A 1 162 ? 4.258 8.157 22.061 1.00 75.38 162 ARG A CA 1
ATOM 1264 C C . ARG A 1 162 ? 3.129 7.979 23.069 1.00 75.38 162 ARG A C 1
ATOM 1266 O O . ARG A 1 162 ? 2.055 8.550 22.915 1.00 75.38 162 ARG A O 1
ATOM 1273 N N . GLY A 1 163 ? 3.429 7.258 24.146 1.00 55.12 163 GLY A N 1
ATOM 1274 C CA . GLY A 1 163 ? 2.597 7.217 25.345 1.00 55.12 163 GLY A CA 1
ATOM 1275 C C . GLY A 1 163 ? 2.052 5.837 25.686 1.00 55.12 163 GLY A C 1
ATOM 1276 O O . GLY A 1 163 ? 0.837 5.656 25.678 1.00 55.12 163 GLY A O 1
ATOM 1277 N N . HIS A 1 164 ? 2.950 4.928 26.069 1.00 43.69 164 HIS A N 1
ATOM 1278 C CA . HIS A 1 164 ? 2.789 4.017 27.205 1.00 43.69 164 HIS A CA 1
ATOM 1279 C C . HIS A 1 164 ? 4.105 3.989 27.978 1.00 43.69 164 HIS A C 1
ATOM 1281 O O . HIS A 1 164 ? 5.155 3.840 27.316 1.00 43.69 164 HIS A O 1
#

Radius of gyration: 18.23 Å; chains: 1; bounding box: 42×41×49 Å

=== Feature glossary ===
Reading guide. The protein is described through the following features:

Foldseek 3Di. A 3Di character summarizes, for each residue, the relative orientation of the Cα frame of its nearest spatial neighbor. Because it encodes fold topology rather than chemistry, 3Di alignments detect remote structural similarity that sequence alignment misses.

Contact-map, Ramachandran, and PAE plots. Plot images: a contact map (which residues are close in 3D, as an N×N binary image), a Ramachandran scatter (backbone torsion angles, revealing secondary-structure composition at a glance), and — for AlphaFold structures — a PAE heatmap (pairwise prediction confidence).

Radius of gyration, Cα contacts, bounding box. Radius of gyration (Rg) is the root-mean-square distance of Cα atoms from their centroid — a single number for overall size and compactness. A globular domain of N residues has Rg ≈ 2.2·N^0.38 Å; an extended or disordered chain has a much larger Rg. The Cα contact count is the number of residue pairs whose Cα atoms are within 8 Å and are more than four positions apart in sequence — a standard proxy for tertiary packing density. The bounding box is the smallest axis-aligned box enclosing all Cα atoms.

Secondary structure (8-state, DSSP). Eight-state secondary structure (DSSP): H is the canonical α-helix, G the tighter 3₁₀-helix, I the wider π-helix; E/B are β-structure, T and S are turns and bends, and '-' is everything else. DSSP derives these from the pattern of main-chain N–H···O=C hydrogen bonds, not from the sequence.

B-factor. B-factor (Debye–Waller factor) reflects atomic displacement in the crystal lattice. It is an experimental observable (units Å²), not a prediction; low values mean the atom is pinned down, high values mean it moves or is heterogeneous across the crystal.

pLDDT. pLDDT is the predicted lDDT-Cα score: AlphaFold's confidence that the local environment of each residue (all inter-atomic distances within 15 Å) is correctly placed. It is a per-residue number between 0 and 100, with higher meaning more reliable.

Nearest PDB structures. Nearest PDB neighbors are the top structural matches found by Foldseek when searching this structure against the entire Protein Data Bank. Each hit reports a TM-score (0 to 1; >0.5 almost always implies the same fold) and an E-value. These are *structural* homologs — they may share no detectable sequence similarity.

Solvent-accessible surface area. Accessible surface area quantifies burial. A residue with SASA near zero is packed into the hydrophobic core; one with SASA >100 Å² sits on the surface. Computed here via the Shrake–Rupley numerical algorithm with a 1.4 Å probe.

Rendered structure images. Structure images are PyMOL renders from six orthogonal camera directions. Cartoon representation draws helices as coils and strands as arrows; sticks shows the backbone as bonds; surface shows the solvent-excluded envelope. Rainbow coloring maps sequence position to hue (blue→red, N→C); chain coloring assigns a distinct color per polypeptide.

Backbone torsions (φ/ψ). φ (phi) and ψ (psi) are the two rotatable backbone dihedrals per residue: φ is the C(i-1)–N–Cα–C torsion, ψ is the N–Cα–C–N(i+1) torsion, both in degrees on (−180°, 180°]. α-helical residues cluster near (−60°, −45°); β-strand residues near (−120°, +130°). A Ramachandran plot is simply a scatter of (φ, ψ) for every residue.

Predicted aligned error. Predicted Aligned Error (PAE) is an AlphaFold confidence matrix: entry (i, j) is the expected error in the position of residue j, in ångströms, when the prediction is superimposed on the true structure at residue i. Low PAE within a block of residues means that block is internally rigid and well-predicted; high PAE between two blocks means their relative placement is uncertain even if each block individually is confident.

mmCIF coordinates. Structure coordinates are given as an mmCIF _atom_site loop: one row per atom with element, residue name, chain id, sequence number, and x/y/z position in Å. Only the four main-chain atoms per residue are included here; side chains are omitted to keep the record compact.

InterPro / GO / CATH / organism. Database cross-references. InterPro integrates a dozen domain/family signature databases into unified entries with residue-range hits. GO terms attach function/process/location labels with evidence codes. CATH codes position the fold in a four-level structural taxonomy. Organism is the NCBI-taxonomy species name.

Secondary structure (3-state, P-SEA). SS3 is a coarse helix/strand/coil call (letters a/b/c) made by the P-SEA algorithm from inter-Cα distances and dihedrals. It is less detailed than DSSP but needs only Cα positions.

Sequence. Sequence gives the chain of amino acids in standard one-letter code (A=alanine, C=cysteine, …, Y=tyrosine), read N→C. It is the only feature that is directly encoded by the gene; all structural features are derived from the folded form of this sequence.